Protein AF-A0A3P8W6M8-F1 (afdb_monomer)

pLDDT: mean 79.78, std 8.61, range [53.38, 90.19]

Secondary structure (DSSP, 8-state):
--TT-HHHHHHHHHHHH-S----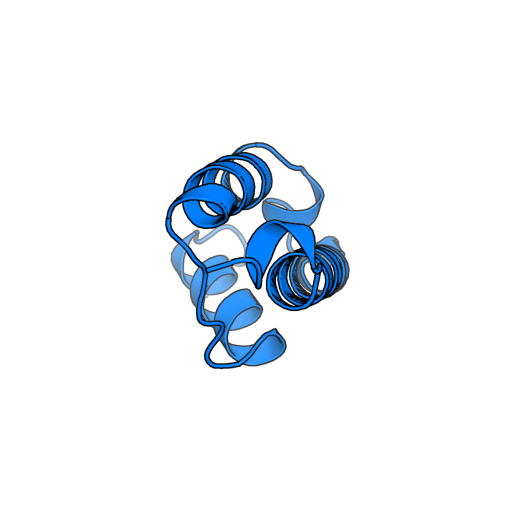HHHHHHHHHHHHH-GGGTSGGGHHHHHHHHHHHHTSHHHH--

Structure (mmCIF, N/CA/C/O backbone):
data_AF-A0A3P8W6M8-F1
#
_entry.id   AF-A0A3P8W6M8-F1
#
loop_
_atom_site.group_PDB
_atom_site.id
_atom_site.type_symbol
_atom_site.label_atom_id
_atom_site.label_alt_id
_atom_site.label_comp_id
_atom_site.label_asym_id
_atom_site.label_entity_id
_atom_site.label_seq_id
_atom_site.pdbx_PDB_ins_code
_atom_site.Cartn_x
_atom_site.Cartn_y
_atom_site.Cartn_z
_atom_site.occupancy
_atom_site.B_iso_or_equiv
_atom_site.auth_seq_id
_atom_site.auth_co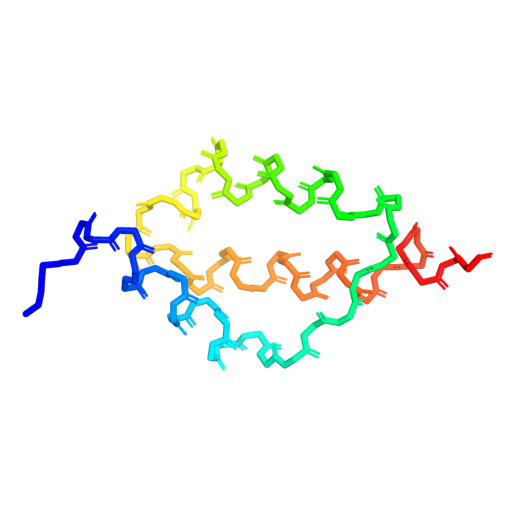mp_id
_atom_site.auth_asym_id
_atom_site.auth_atom_id
_atom_site.pdbx_PDB_model_num
ATOM 1 N N . MET A 1 1 ? 4.009 5.902 -22.145 1.00 53.38 1 MET A N 1
ATOM 2 C CA . MET A 1 1 ? 3.745 6.399 -20.773 1.00 53.38 1 MET A CA 1
ATOM 3 C C . MET A 1 1 ? 5.014 6.232 -19.959 1.00 53.38 1 MET A C 1
ATOM 5 O O . MET A 1 1 ? 5.602 5.160 -20.019 1.00 53.38 1 MET A O 1
ATOM 9 N N . ASN A 1 2 ? 5.474 7.279 -19.273 1.00 59.91 2 ASN A N 1
ATOM 10 C CA . ASN A 1 2 ? 6.745 7.254 -18.556 1.00 59.91 2 ASN A CA 1
ATOM 11 C C . ASN A 1 2 ? 6.588 6.444 -17.249 1.00 59.91 2 ASN A C 1
ATOM 13 O O . ASN A 1 2 ? 5.723 6.774 -16.443 1.00 59.91 2 ASN A O 1
ATOM 17 N N . PRO A 1 3 ? 7.391 5.404 -16.977 1.00 59.75 3 PRO A N 1
ATOM 18 C CA . PRO A 1 3 ? 7.284 4.616 -15.740 1.00 59.75 3 PRO A CA 1
ATOM 19 C C . PRO A 1 3 ? 7.622 5.409 -14.464 1.00 59.75 3 PRO A C 1
ATOM 21 O O . PRO A 1 3 ? 7.364 4.934 -13.361 1.00 59.75 3 PRO A O 1
ATOM 24 N N . ARG A 1 4 ? 8.172 6.624 -14.604 1.00 63.84 4 ARG A N 1
ATOM 25 C CA . ARG A 1 4 ? 8.374 7.590 -13.513 1.00 63.84 4 ARG A CA 1
ATOM 26 C C . ARG A 1 4 ? 7.129 8.407 -13.159 1.00 63.84 4 ARG A C 1
ATOM 28 O O . ARG A 1 4 ? 7.173 9.138 -12.174 1.00 63.84 4 ARG A O 1
ATOM 35 N N . ASP A 1 5 ? 6.036 8.297 -13.916 1.00 70.06 5 ASP A N 1
ATOM 36 C CA . ASP A 1 5 ? 4.806 9.014 -13.592 1.00 70.06 5 ASP A CA 1
ATOM 37 C C . ASP A 1 5 ? 4.193 8.490 -12.280 1.00 70.06 5 ASP A C 1
ATOM 39 O O . ASP A 1 5 ? 3.841 7.307 -12.189 1.00 70.06 5 ASP A O 1
ATOM 43 N N . PRO A 1 6 ? 3.946 9.362 -11.284 1.00 69.50 6 PRO A N 1
ATOM 44 C CA . PRO A 1 6 ? 3.239 8.987 -10.057 1.00 69.50 6 PRO A CA 1
ATOM 45 C C . PRO A 1 6 ? 1.845 8.412 -10.343 1.00 69.50 6 PRO A C 1
ATOM 47 O O . PRO A 1 6 ? 1.339 7.578 -9.596 1.00 69.50 6 PRO A O 1
ATOM 50 N N . ARG A 1 7 ? 1.238 8.825 -11.464 1.00 78.25 7 ARG A N 1
ATOM 51 C CA . ARG A 1 7 ? -0.066 8.345 -11.940 1.00 78.25 7 ARG A CA 1
ATOM 52 C C . ARG A 1 7 ? -0.026 6.891 -12.418 1.00 78.25 7 ARG A C 1
ATOM 54 O O . ARG A 1 7 ? -1.020 6.181 -12.282 1.00 78.25 7 ARG A O 1
ATOM 61 N N . TYR A 1 8 ? 1.103 6.440 -12.971 1.00 82.38 8 TYR A N 1
ATOM 62 C CA . TYR A 1 8 ? 1.280 5.053 -13.409 1.00 82.38 8 TYR A CA 1
ATOM 63 C C . TYR A 1 8 ? 1.401 4.119 -12.206 1.00 82.38 8 TYR A C 1
ATOM 65 O O . TYR A 1 8 ? 0.697 3.115 -12.114 1.00 82.38 8 TYR A O 1
ATOM 73 N N . ARG A 1 9 ? 2.234 4.513 -11.242 1.00 80.06 9 ARG A N 1
ATOM 74 C CA . ARG A 1 9 ? 2.378 3.858 -9.941 1.00 80.06 9 ARG A CA 1
ATOM 75 C C . ARG A 1 9 ? 1.042 3.689 -9.224 1.00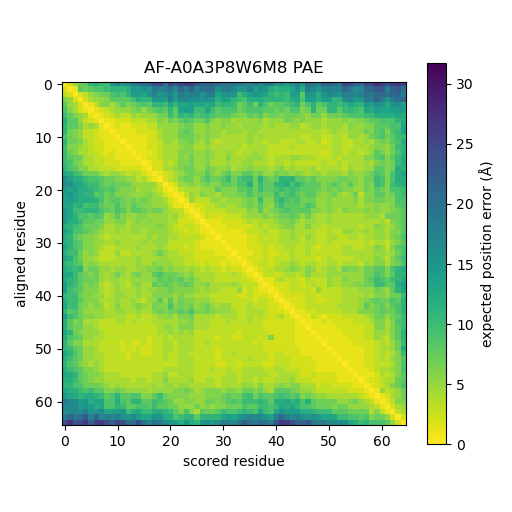 80.06 9 ARG A C 1
ATOM 77 O O . ARG A 1 9 ? 0.735 2.584 -8.788 1.00 80.06 9 ARG A O 1
ATOM 84 N N . ASP A 1 10 ? 0.252 4.759 -9.144 1.00 81.19 10 ASP A N 1
ATOM 85 C CA . ASP A 1 10 ? -1.049 4.739 -8.473 1.00 81.19 10 ASP A CA 1
ATOM 86 C C . ASP A 1 10 ? -2.019 3.758 -9.124 1.00 81.19 10 ASP A C 1
ATOM 88 O O . ASP A 1 10 ? -2.539 2.866 -8.455 1.00 81.19 10 ASP A O 1
ATOM 92 N N . LYS A 1 11 ? -2.171 3.833 -10.451 1.00 84.75 11 LYS A N 1
ATOM 93 C CA . LYS A 1 11 ? -2.998 2.881 -11.200 1.00 84.75 11 LYS A CA 1
ATOM 94 C C . LYS A 1 11 ? -2.547 1.441 -10.998 1.00 84.75 11 LYS A C 1
ATOM 96 O O . LYS A 1 11 ? -3.394 0.576 -10.795 1.00 84.75 11 LYS A O 1
ATOM 101 N N . LEU A 1 12 ? -1.243 1.179 -11.063 1.00 84.50 12 LEU A N 1
ATOM 102 C CA . LEU A 1 12 ? -0.71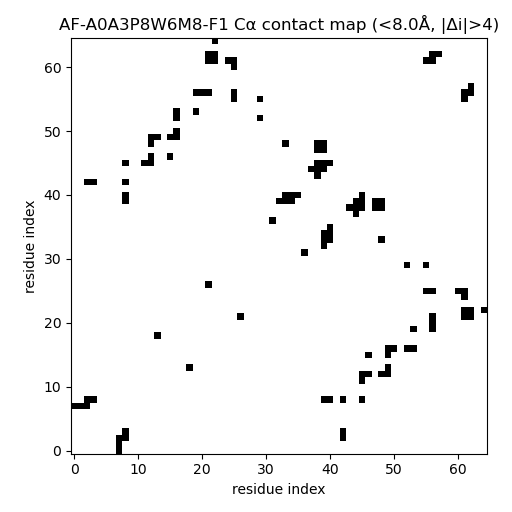2 -0.179 -11.011 1.00 84.50 12 LEU A CA 1
ATOM 103 C C . LEU A 1 12 ? -0.865 -0.784 -9.616 1.00 84.50 12 LEU A C 1
ATOM 105 O O . LEU A 1 12 ? -1.337 -1.909 -9.490 1.00 84.50 12 LEU A O 1
ATOM 109 N N . ILE A 1 13 ? -0.544 -0.022 -8.570 1.00 83.19 13 ILE A N 1
ATOM 110 C CA . ILE A 1 13 ? -0.742 -0.465 -7.189 1.00 83.19 13 ILE A CA 1
ATOM 111 C C . ILE A 1 13 ? -2.229 -0.690 -6.923 1.00 83.19 13 ILE A C 1
ATOM 113 O O . ILE A 1 13 ? -2.586 -1.767 -6.463 1.00 83.19 13 ILE A O 1
ATOM 117 N N . ARG A 1 14 ? -3.105 0.248 -7.304 1.00 83.88 14 ARG A N 1
ATOM 118 C CA . ARG A 1 14 ? -4.555 0.117 -7.097 1.00 83.88 14 ARG A CA 1
ATOM 119 C C . ARG A 1 14 ? -5.170 -1.047 -7.882 1.00 83.88 14 ARG A C 1
ATOM 121 O O . ARG A 1 14 ? -6.105 -1.678 -7.401 1.00 83.88 14 ARG A O 1
ATOM 128 N N . HIS A 1 15 ? -4.637 -1.357 -9.064 1.00 85.19 15 HIS A N 1
ATOM 129 C CA . HIS A 1 15 ? -5.037 -2.527 -9.846 1.00 85.19 15 HIS A CA 1
ATOM 130 C C . HIS A 1 15 ? -4.569 -3.842 -9.203 1.00 85.19 15 HIS A C 1
ATOM 132 O O . HIS A 1 15 ? -5.335 -4.797 -9.155 1.00 85.19 15 HIS A O 1
ATOM 138 N N . LEU A 1 16 ? -3.344 -3.886 -8.666 1.00 86.31 16 LEU A N 1
ATOM 139 C 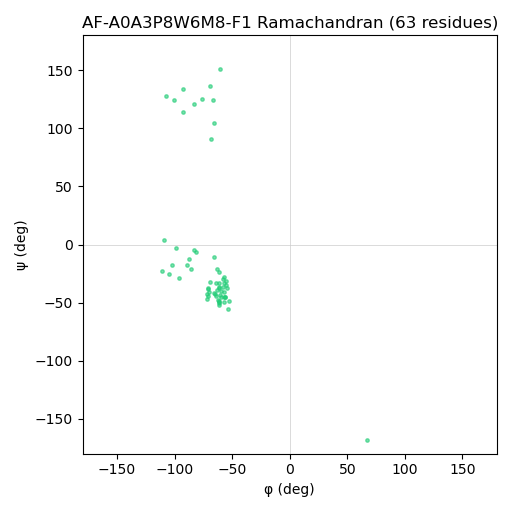CA . LEU A 1 16 ? -2.797 -5.073 -7.997 1.00 86.31 16 LEU A CA 1
ATOM 140 C C . LEU A 1 16 ? -3.453 -5.355 -6.643 1.00 86.31 16 LEU A C 1
ATOM 142 O O . LEU A 1 16 ? -3.611 -6.512 -6.267 1.00 86.31 16 LEU A O 1
ATOM 146 N N . THR A 1 17 ? -3.780 -4.310 -5.888 1.00 85.06 17 THR A N 1
ATOM 147 C CA . THR A 1 17 ? -4.383 -4.453 -4.561 1.00 85.06 17 THR A CA 1
ATOM 148 C C . THR A 1 17 ? -5.898 -4.605 -4.602 1.00 85.06 17 THR A C 1
ATOM 150 O O . THR A 1 17 ? -6.486 -5.062 -3.626 1.00 85.06 17 THR A O 1
ATOM 153 N N . GLY A 1 18 ? -6.537 -4.183 -5.696 1.00 83.38 18 GLY A N 1
ATOM 154 C CA . GLY A 1 18 ? -7.984 -4.026 -5.758 1.00 83.38 18 GLY A CA 1
ATOM 155 C C . GLY A 1 18 ? -8.492 -2.899 -4.842 1.00 83.38 18 GLY A C 1
ATOM 156 O O . GLY A 1 18 ? -7.699 -2.083 -4.349 1.00 83.38 18 GLY A O 1
ATOM 157 N N . PRO A 1 19 ? -9.817 -2.817 -4.621 1.00 75.44 19 PRO A N 1
ATOM 158 C CA . PRO A 1 19 ? -10.415 -1.857 -3.701 1.00 75.44 19 PRO A CA 1
ATOM 159 C C . PRO A 1 19 ? -10.043 -2.204 -2.252 1.00 75.44 19 PRO A C 1
ATOM 161 O O . PRO A 1 19 ? -10.735 -2.959 -1.577 1.00 75.44 19 PRO A O 1
ATOM 164 N N . LEU A 1 20 ? -8.934 -1.646 -1.763 1.00 72.44 20 LEU A N 1
ATOM 165 C CA . LEU A 1 20 ? -8.558 -1.755 -0.357 1.00 72.44 20 LEU A CA 1
ATOM 166 C C . LEU A 1 20 ? -9.288 -0.697 0.467 1.00 72.44 20 LEU A C 1
ATOM 168 O O . LEU A 1 20 ? -9.135 0.506 0.243 1.00 72.44 20 LEU A O 1
ATOM 172 N N . TYR A 1 21 ? -10.057 -1.158 1.449 1.00 70.00 21 TYR A N 1
ATOM 173 C CA . TYR A 1 21 ? -10.669 -0.295 2.447 1.00 70.00 21 TYR A CA 1
ATOM 174 C C . TYR A 1 21 ? -9.740 -0.205 3.658 1.00 70.00 21 TYR A C 1
ATOM 176 O O . TYR A 1 21 ? -9.492 -1.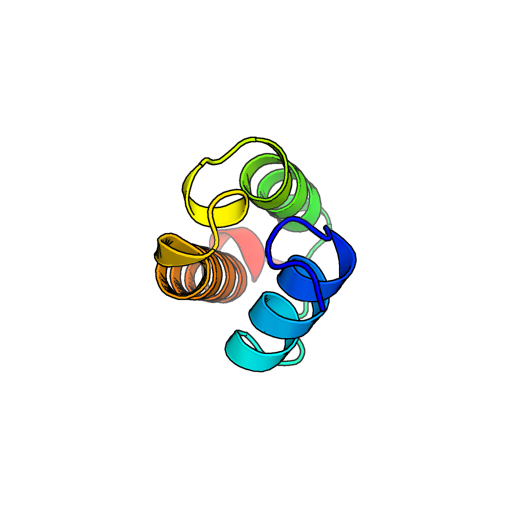198 4.337 1.00 70.00 21 TYR A O 1
ATOM 184 N N . PHE A 1 22 ? -9.192 0.982 3.916 1.00 72.69 22 PHE A N 1
ATOM 185 C CA . PHE A 1 22 ? -8.298 1.208 5.049 1.00 72.69 22 PHE A CA 1
ATOM 186 C C . PHE A 1 22 ? -9.002 2.018 6.132 1.00 72.69 22 PHE A C 1
ATOM 188 O O . PHE A 1 22 ? -9.471 3.129 5.874 1.00 72.69 22 PHE A O 1
ATOM 195 N N . SER A 1 23 ? -8.984 1.516 7.366 1.00 76.31 23 SER A N 1
ATOM 196 C CA . SER A 1 23 ? -9.371 2.298 8.541 1.00 76.31 23 SER A CA 1
ATOM 197 C C . SER A 1 23 ? -8.467 3.534 8.700 1.00 76.31 23 SER A C 1
ATOM 199 O O . SER A 1 23 ? -7.287 3.489 8.325 1.00 76.31 23 SER A O 1
ATOM 201 N N . PRO A 1 24 ? -8.954 4.639 9.296 1.00 80.00 24 PRO A N 1
ATOM 202 C CA . PRO A 1 24 ? -8.188 5.882 9.447 1.00 80.00 24 PRO A CA 1
ATOM 203 C C . PRO A 1 24 ? -6.829 5.680 10.133 1.00 80.00 24 PRO A C 1
ATOM 205 O O . PRO A 1 24 ? -5.831 6.272 9.714 1.00 80.00 24 PRO A O 1
ATOM 208 N N . LYS A 1 25 ? -6.774 4.778 11.128 1.00 76.38 25 LYS A N 1
ATOM 209 C CA . LYS A 1 25 ? -5.546 4.378 11.834 1.00 76.38 25 LYS A CA 1
ATOM 210 C C . LYS A 1 25 ? -4.469 3.863 10.870 1.00 76.38 25 LYS A C 1
ATOM 212 O O . LYS A 1 25 ? -3.322 4.301 10.941 1.00 76.38 25 LYS A O 1
ATOM 217 N N . CYS A 1 26 ? -4.837 3.013 9.909 1.00 80.81 26 CYS A N 1
ATOM 218 C CA . CYS A 1 26 ? -3.886 2.454 8.945 1.00 80.81 26 CYS A CA 1
ATOM 219 C C . CYS A 1 26 ? -3.698 3.274 7.678 1.00 80.81 26 CYS A C 1
ATOM 221 O O . CYS A 1 26 ? -2.661 3.149 7.028 1.00 80.81 26 CYS A O 1
ATOM 223 N N . ARG A 1 27 ? -4.613 4.194 7.365 1.00 82.56 27 ARG A N 1
ATOM 224 C CA . ARG A 1 27 ? -4.446 5.127 6.244 1.00 82.56 27 ARG A CA 1
ATOM 225 C C . ARG A 1 27 ? -3.213 6.024 6.419 1.00 82.56 27 ARG A C 1
ATOM 227 O O . ARG A 1 27 ? -2.537 6.327 5.438 1.00 82.56 27 ARG A O 1
ATOM 234 N N . LYS A 1 28 ? -2.856 6.388 7.660 1.00 84.12 28 LYS A N 1
ATOM 235 C CA . LYS A 1 28 ? -1.608 7.118 7.967 1.00 84.12 28 LYS A CA 1
ATOM 236 C C . LYS A 1 28 ? -0.364 6.288 7.631 1.00 84.12 28 LYS A C 1
ATOM 238 O O . LYS A 1 28 ? 0.572 6.798 7.015 1.00 84.12 28 LYS A O 1
ATOM 243 N N . GLN A 1 29 ? -0.365 5.008 8.001 1.00 82.44 29 GLN A N 1
ATOM 244 C CA . GLN A 1 29 ? 0.755 4.101 7.748 1.00 82.44 29 GLN A CA 1
ATOM 245 C C . GLN A 1 29 ? 0.882 3.744 6.265 1.00 82.44 29 GLN A C 1
ATOM 247 O O . GLN A 1 29 ? 1.993 3.744 5.735 1.00 82.44 29 GLN A O 1
ATOM 252 N N . PHE A 1 30 ? -0.254 3.554 5.588 1.00 85.00 30 PHE A N 1
ATOM 253 C CA . PHE A 1 30 ? -0.345 3.431 4.136 1.00 85.00 30 PHE A CA 1
ATOM 254 C C . PHE A 1 30 ? 0.313 4.626 3.447 1.00 85.00 30 PHE A C 1
ATOM 256 O O . PHE A 1 30 ? 1.237 4.434 2.666 1.00 85.00 30 PHE A O 1
ATOM 263 N N . ASN A 1 31 ? -0.101 5.857 3.773 1.00 85.00 31 ASN A N 1
ATOM 264 C CA . ASN A 1 31 ? 0.450 7.057 3.138 1.00 85.00 31 ASN A CA 1
ATOM 265 C C . ASN A 1 31 ? 1.961 7.171 3.366 1.00 85.00 31 ASN A C 1
ATOM 267 O O . ASN A 1 31 ? 2.710 7.503 2.448 1.00 85.00 31 ASN A O 1
ATOM 271 N N . ARG A 1 32 ? 2.427 6.836 4.576 1.00 86.50 32 ARG A N 1
ATOM 272 C CA . ARG A 1 32 ? 3.856 6.837 4.885 1.00 86.50 32 ARG A CA 1
ATOM 273 C C . ARG A 1 32 ? 4.616 5.839 4.012 1.00 86.50 32 ARG A C 1
ATOM 275 O O . ARG A 1 32 ? 5.574 6.258 3.373 1.00 86.50 32 ARG A O 1
ATOM 282 N N . LEU A 1 33 ? 4.187 4.576 3.946 1.00 85.00 33 LEU A N 1
ATOM 283 C CA . LEU A 1 33 ? 4.817 3.542 3.110 1.00 85.00 33 LEU A CA 1
ATOM 284 C C . LEU A 1 33 ? 4.753 3.905 1.622 1.00 85.00 33 LEU A C 1
ATOM 286 O O . LEU A 1 33 ? 5.763 3.908 0.926 1.00 85.00 33 LEU A O 1
ATOM 290 N N . TYR A 1 34 ? 3.575 4.292 1.143 1.00 84.12 34 TYR A N 1
ATOM 291 C CA . TYR A 1 34 ? 3.332 4.598 -0.260 1.00 84.12 34 TYR A CA 1
ATOM 292 C C . TYR A 1 34 ? 4.195 5.764 -0.767 1.00 84.12 34 TYR A C 1
ATOM 294 O O . TYR A 1 34 ? 4.673 5.727 -1.899 1.00 84.12 34 TYR A O 1
ATOM 302 N N . HIS A 1 35 ? 4.449 6.786 0.056 1.00 84.81 35 HIS A N 1
ATOM 303 C CA . HIS A 1 35 ? 5.258 7.943 -0.344 1.00 84.81 35 HIS A CA 1
ATOM 304 C C . HIS A 1 35 ? 6.739 7.861 0.057 1.00 84.81 35 HIS A C 1
ATOM 306 O O . HIS A 1 35 ? 7.564 8.421 -0.658 1.00 84.81 35 HIS A O 1
ATOM 312 N N . ASN A 1 36 ? 7.100 7.175 1.148 1.00 84.56 36 ASN A N 1
ATOM 313 C CA . ASN A 1 36 ? 8.486 7.150 1.646 1.00 84.56 36 ASN A CA 1
ATOM 314 C C . ASN A 1 36 ? 9.259 5.870 1.302 1.00 84.56 36 ASN A C 1
ATOM 316 O O . ASN A 1 36 ? 10.484 5.863 1.399 1.00 84.56 36 ASN A O 1
ATOM 320 N N . THR A 1 37 ? 8.594 4.776 0.924 1.00 84.19 37 THR A N 1
ATOM 321 C CA . THR A 1 37 ? 9.270 3.485 0.737 1.00 84.19 37 THR A CA 1
ATOM 322 C C . THR A 1 37 ? 9.710 3.277 -0.705 1.00 84.19 37 THR A C 1
ATOM 324 O O . THR A 1 37 ? 8.924 3.447 -1.636 1.00 84.19 37 THR A O 1
ATOM 327 N N . ARG A 1 38 ? 10.960 2.827 -0.889 1.00 84.12 38 ARG A N 1
ATOM 328 C CA . ARG A 1 38 ? 11.536 2.520 -2.211 1.00 84.12 38 ARG A CA 1
ATOM 329 C C . ARG A 1 38 ? 10.736 1.474 -2.984 1.00 84.12 38 ARG A C 1
ATOM 331 O O . ARG A 1 38 ? 10.565 1.620 -4.191 1.00 84.12 38 ARG A O 1
ATOM 338 N N . ASP A 1 39 ? 10.176 0.479 -2.299 1.00 82.06 39 ASP A N 1
ATOM 339 C CA . ASP A 1 39 ? 9.292 -0.519 -2.911 1.00 82.06 39 ASP A CA 1
ATOM 340 C C . ASP A 1 39 ? 8.072 0.108 -3.598 1.00 82.06 39 ASP A C 1
ATOM 342 O O . ASP A 1 39 ? 7.566 -0.417 -4.587 1.00 82.06 39 ASP A O 1
ATOM 346 N N . CYS A 1 40 ? 7.615 1.253 -3.089 1.00 79.69 40 CYS A N 1
ATOM 347 C CA . CYS A 1 40 ? 6.465 1.983 -3.598 1.00 79.69 40 CYS A CA 1
ATOM 348 C C . CYS A 1 40 ? 6.850 3.149 -4.517 1.00 79.69 40 CYS A C 1
ATOM 350 O O . CYS A 1 40 ? 5.954 3.796 -5.046 1.00 79.69 40 CYS A O 1
ATOM 352 N N . THR A 1 41 ? 8.137 3.450 -4.729 1.00 82.75 41 THR A N 1
ATOM 353 C CA . THR A 1 41 ? 8.598 4.515 -5.646 1.00 82.75 41 THR A CA 1
ATOM 354 C C . THR A 1 41 ? 9.310 3.977 -6.884 1.00 82.75 41 THR A C 1
ATOM 356 O O . THR A 1 41 ? 9.319 4.647 -7.914 1.00 82.75 41 THR A O 1
ATOM 359 N N . VAL A 1 42 ? 9.849 2.757 -6.828 1.00 85.75 42 VAL A N 1
ATOM 360 C CA . VAL A 1 42 ? 10.567 2.126 -7.940 1.00 85.75 42 VAL A CA 1
ATOM 361 C C . VAL A 1 42 ? 9.657 1.125 -8.670 1.00 85.75 42 VAL A C 1
ATOM 363 O O . VAL A 1 42 ? 9.187 0.171 -8.045 1.00 85.75 42 VAL A O 1
ATOM 366 N N . PRO A 1 43 ? 9.457 1.261 -9.996 1.00 80.81 43 PRO A N 1
ATOM 367 C CA . PRO A 1 43 ? 8.531 0.423 -10.766 1.00 80.81 43 PRO A CA 1
ATOM 368 C C . PRO A 1 43 ? 8.775 -1.083 -10.659 1.00 80.81 43 PRO A C 1
ATOM 370 O O . PRO A 1 43 ? 7.824 -1.862 -10.613 1.00 80.81 43 PRO A O 1
ATOM 373 N N . ALA A 1 44 ? 10.042 -1.494 -10.560 1.00 85.75 44 ALA A N 1
ATOM 374 C CA . ALA A 1 44 ? 10.427 -2.896 -10.407 1.00 85.75 44 ALA A CA 1
ATOM 375 C C . ALA A 1 44 ? 9.873 -3.542 -9.121 1.00 85.75 44 ALA A C 1
ATOM 377 O O . ALA A 1 44 ? 9.689 -4.757 -9.070 1.00 85.75 44 ALA A O 1
ATOM 378 N N . TYR A 1 45 ? 9.562 -2.741 -8.096 1.00 87.56 45 TYR A N 1
ATOM 379 C CA . TYR A 1 45 ? 9.147 -3.219 -6.777 1.00 87.56 45 TYR A CA 1
ATOM 380 C C . TYR A 1 45 ? 7.668 -2.967 -6.456 1.00 87.56 45 TYR A C 1
ATOM 382 O O . TYR A 1 45 ? 7.203 -3.363 -5.386 1.00 87.56 45 TYR A O 1
ATOM 390 N N . PHE A 1 46 ? 6.877 -2.420 -7.389 1.00 86.31 46 PHE A N 1
ATOM 391 C CA . PHE A 1 46 ? 5.452 -2.139 -7.152 1.00 86.31 46 PHE A CA 1
ATOM 392 C C . PHE A 1 46 ? 4.648 -3.377 -6.740 1.00 86.31 46 PHE A C 1
ATOM 394 O O . PHE A 1 46 ? 3.754 -3.272 -5.904 1.00 86.31 46 PHE A O 1
ATOM 401 N N . LYS A 1 47 ? 5.004 -4.569 -7.239 1.00 87.00 47 LYS A N 1
ATOM 402 C CA . LYS A 1 47 ? 4.395 -5.837 -6.796 1.00 87.00 47 LYS A CA 1
ATOM 403 C C . LYS A 1 47 ? 4.630 -6.115 -5.307 1.00 87.00 47 LYS A C 1
ATOM 405 O O . LYS A 1 47 ? 3.740 -6.622 -4.627 1.00 87.00 47 LYS A O 1
ATOM 410 N N . ARG A 1 48 ? 5.817 -5.777 -4.792 1.00 90.19 48 ARG A N 1
ATOM 411 C CA . ARG A 1 48 ? 6.165 -5.939 -3.376 1.00 90.19 48 ARG A CA 1
ATOM 412 C C . ARG A 1 48 ? 5.431 -4.914 -2.518 1.00 90.19 48 ARG A C 1
ATOM 414 O O . ARG A 1 48 ? 4.853 -5.293 -1.504 1.00 90.19 48 ARG A O 1
ATOM 421 N N . CYS A 1 49 ? 5.367 -3.663 -2.978 1.00 87.88 49 CYS A N 1
ATOM 422 C CA . CYS A 1 49 ? 4.552 -2.631 -2.340 1.00 87.88 49 CYS A CA 1
ATOM 423 C C . CYS A 1 49 ? 3.077 -3.050 -2.257 1.00 87.88 49 CYS A C 1
ATOM 425 O O . CYS A 1 49 ? 2.508 -3.034 -1.173 1.00 87.88 49 CYS A O 1
ATOM 427 N N . ALA A 1 50 ? 2.475 -3.515 -3.357 1.00 88.94 50 ALA A N 1
ATOM 428 C CA . ALA A 1 50 ? 1.088 -3.977 -3.362 1.00 88.94 50 ALA A CA 1
ATOM 429 C C . ALA A 1 50 ? 0.848 -5.094 -2.332 1.00 88.94 50 ALA A C 1
ATOM 431 O O . ALA A 1 50 ? -0.090 -5.001 -1.546 1.00 88.94 50 ALA A O 1
ATOM 432 N N . ARG A 1 51 ? 1.739 -6.095 -2.248 1.00 89.75 51 ARG A N 1
ATOM 433 C CA . ARG A 1 51 ? 1.649 -7.145 -1.216 1.00 89.75 51 ARG A CA 1
ATOM 434 C C . ARG A 1 51 ? 1.706 -6.588 0.207 1.00 89.75 51 ARG A C 1
ATOM 436 O O . ARG A 1 51 ? 0.889 -6.992 1.028 1.00 89.75 51 ARG A O 1
ATOM 443 N N . LEU A 1 52 ? 2.627 -5.663 0.490 1.00 87.25 52 LEU A N 1
ATOM 444 C CA . LEU A 1 52 ? 2.728 -5.016 1.804 1.00 87.25 52 LEU A CA 1
ATOM 445 C C . LEU A 1 52 ? 1.446 -4.253 2.151 1.00 87.25 52 LEU A C 1
ATOM 447 O O . LEU A 1 52 ? 0.951 -4.358 3.269 1.00 87.25 52 LEU A O 1
ATOM 451 N N . LEU A 1 53 ? 0.888 -3.517 1.189 1.00 86.00 53 LEU A N 1
ATOM 452 C CA . LEU A 1 53 ? -0.337 -2.740 1.380 1.00 86.00 53 LEU A CA 1
ATOM 453 C C . LEU A 1 53 ? -1.548 -3.647 1.625 1.00 86.00 53 LEU A C 1
ATOM 455 O O . LEU A 1 53 ? -2.332 -3.373 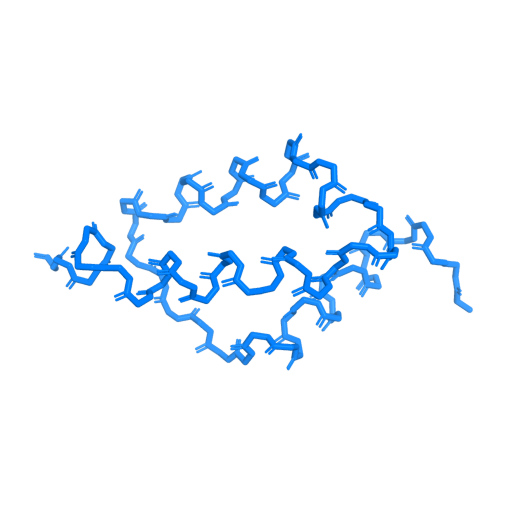2.531 1.00 86.00 53 LEU A O 1
ATOM 459 N N . THR A 1 54 ? -1.666 -4.751 0.886 1.00 87.12 54 THR A N 1
ATOM 460 C CA . THR A 1 54 ? -2.711 -5.761 1.102 1.00 87.12 54 THR A CA 1
ATOM 461 C C . THR A 1 54 ? -2.562 -6.448 2.461 1.00 87.12 54 THR A C 1
ATOM 463 O O . THR A 1 54 ? -3.550 -6.629 3.166 1.00 87.12 54 THR A O 1
ATOM 466 N N . GLN A 1 55 ? -1.340 -6.797 2.877 1.00 86.19 55 GLN A N 1
ATOM 467 C CA . GLN A 1 55 ? -1.094 -7.359 4.211 1.00 86.19 55 GLN A CA 1
ATOM 468 C C . GLN A 1 55 ? -1.439 -6.372 5.325 1.00 86.19 55 GLN A C 1
ATOM 470 O O . GLN A 1 55 ? -2.006 -6.778 6.333 1.00 86.19 55 GLN A O 1
ATOM 475 N N . LEU A 1 56 ? -1.135 -5.085 5.141 1.00 83.44 56 LEU A N 1
ATOM 476 C CA . LEU A 1 56 ? -1.558 -4.042 6.069 1.00 83.44 56 LEU A CA 1
ATOM 477 C C . LEU A 1 56 ? -3.079 -3.958 6.140 1.00 83.44 56 LEU A C 1
ATOM 479 O O . LEU A 1 56 ? -3.615 -3.996 7.236 1.00 83.44 56 LEU A O 1
ATOM 483 N N . ALA A 1 57 ? -3.778 -3.906 5.007 1.00 82.69 57 ALA A N 1
ATOM 484 C CA . ALA A 1 57 ? -5.241 -3.846 4.995 1.00 82.69 57 ALA A CA 1
ATOM 485 C C . ALA A 1 57 ? -5.889 -5.029 5.734 1.00 82.69 57 ALA A C 1
ATOM 487 O O . ALA A 1 57 ? -6.829 -4.834 6.498 1.00 82.69 57 ALA A O 1
ATOM 488 N N . ASN A 1 58 ? -5.340 -6.233 5.552 1.00 82.06 58 ASN A N 1
ATOM 489 C CA . ASN A 1 58 ? -5.802 -7.453 6.216 1.00 82.06 58 ASN A CA 1
ATOM 490 C C . ASN A 1 58 ? -5.243 -7.633 7.635 1.00 82.06 58 ASN A C 1
ATOM 492 O O . ASN A 1 58 ? -5.594 -8.593 8.315 1.00 82.06 58 ASN A O 1
ATOM 496 N N . SER A 1 59 ? -4.348 -6.755 8.090 1.00 83.19 59 SER A N 1
ATOM 497 C CA . SER A 1 59 ? -3.766 -6.872 9.420 1.00 83.19 59 SER A CA 1
ATOM 498 C C . SER A 1 59 ? -4.841 -6.587 10.469 1.00 83.19 59 SER A C 1
ATOM 500 O O . SER A 1 59 ? -5.539 -5.578 10.327 1.00 83.19 59 SER A O 1
ATOM 502 N N . PRO A 1 60 ? -4.935 -7.380 11.555 1.00 76.81 60 PRO A N 1
ATOM 503 C CA . PRO A 1 60 ? -5.898 -7.146 12.634 1.00 76.81 60 PRO A CA 1
ATOM 504 C C . PRO A 1 60 ? -5.759 -5.739 13.227 1.00 76.81 60 PRO A C 1
ATOM 506 O O . PRO A 1 60 ? -6.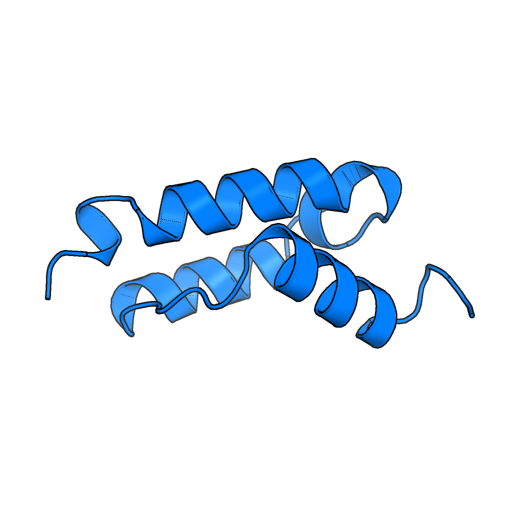752 -5.109 13.549 1.00 76.81 60 PRO 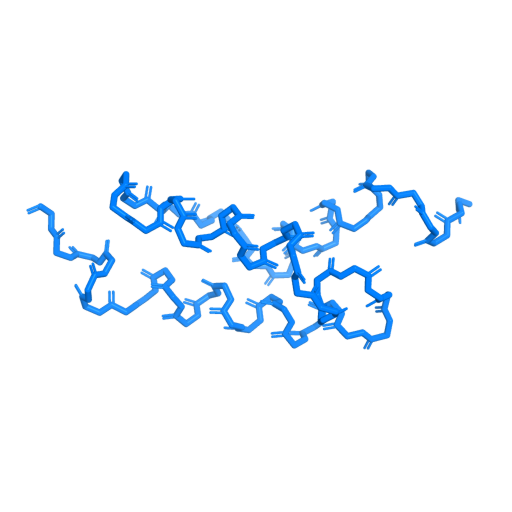A O 1
ATOM 509 N N . ARG A 1 61 ? -4.547 -5.165 13.233 1.00 73.44 61 ARG A N 1
ATOM 510 C CA . ARG A 1 61 ? -4.295 -3.773 13.656 1.00 73.44 61 ARG A CA 1
ATOM 511 C C . ARG A 1 61 ? -4.977 -2.706 12.790 1.00 73.44 61 ARG A C 1
ATOM 513 O O . ARG A 1 61 ? -5.116 -1.565 13.224 1.00 73.44 61 ARG A O 1
ATOM 520 N N . CYS A 1 62 ? -5.341 -3.050 11.558 1.00 71.69 62 CYS A N 1
ATOM 521 C CA . CYS A 1 62 ? -6.016 -2.173 10.603 1.00 71.69 62 CYS A CA 1
ATOM 522 C C . CYS A 1 62 ? -7.504 -2.496 10.442 1.00 71.69 62 CYS A C 1
ATOM 524 O O . CYS A 1 62 ? -8.270 -1.607 10.069 1.00 71.69 62 CYS A O 1
ATOM 526 N N . THR A 1 63 ? -7.902 -3.741 10.713 1.00 65.31 63 THR A N 1
ATOM 527 C CA . THR A 1 63 ? -9.301 -4.201 10.724 1.00 65.31 63 THR A CA 1
ATOM 528 C C . THR A 1 63 ? -9.985 -4.012 12.076 1.00 65.31 63 THR A C 1
ATOM 530 O O . THR A 1 63 ? -11.209 -4.081 12.132 1.00 65.31 63 THR A O 1
ATOM 533 N N . GLU A 1 64 ? -9.232 -3.718 13.140 1.00 61.16 64 GLU A N 1
ATOM 534 C CA . GLU A 1 64 ? -9.778 -3.299 14.431 1.00 61.16 64 GLU A CA 1
ATOM 535 C C . GLU A 1 64 ? -10.473 -1.938 14.270 1.00 61.16 64 GLU A C 1
ATOM 537 O O . GLU A 1 64 ? -9.831 -0.900 14.052 1.00 61.16 64 GLU A O 1
ATOM 542 N N . ARG A 1 65 ? -11.805 -2.002 14.257 1.00 54.06 65 ARG A N 1
ATOM 543 C CA . ARG A 1 65 ? -12.732 -0.908 13.966 1.00 54.06 65 ARG A CA 1
ATOM 544 C C . ARG A 1 65 ? -12.861 0.036 15.154 1.00 54.06 65 ARG A C 1
ATOM 546 O O . ARG A 1 65 ? -12.997 -0.473 16.285 1.00 54.06 65 ARG A O 1
#

Mean predicted aligned error: 6.04 Å

Nearest PDB structures (foldseek):
  7nwz-assembly2_C  TM=9.463E-01  e=1.674E-05  Homo sapiens
  7mzx-assembly1_A  TM=8.493E-01  e=7.303E-06  Homo sapiens
  7nx0-assembly1_A  TM=9.431E-01  e=2.535E-05  Homo sapiens
  7n00-assembly1_D  TM=9.469E-01  e=5.477E-05  Homo sapiens
  7mzz-assembly1_A  TM=8.509E-01  e=3.213E-05  Homo sapiens

Organism: Cynoglossus semilaevis (NCBI:txid244447)

Foldseek 3Di:
DDLQDPVVLVVVLCVLQPPQDWDPQCVVVLVCCCPPPPLNRPSVNSNVNSVVVNCSSVPCSGVVD

InterPro domains:
  IPR029364 ALK and LTK ligand 1/2 [PF15129] (3-64)
  IPR029364 ALK and LTK ligand 1/2 [PTHR28676] (2-64)

Radius of gyration: 11.68 Å; Cα contacts (8 Å, |Δi|>4): 64; chains: 1; bounding box: 24×16×35 Å

Sequence (65 aa):
MNPRDPRYRDKLIRHLTGPLYFSPKCRKQFNRLYHNTRDCTVPAYFKRCARLLTQLANSPRCTER

Solvent-accessible surface area (backbone atoms only — not comparable to full-atom values): 3752 Å² total; per-residue (Å²): 134,64,81,83,38,69,68,51,53,50,53,51,34,46,64,71,48,44,94,73,75,62,39,76,81,36,43,56,54,49,52,48,44,53,72,71,32,63,40,47,71,39,72,92,30,34,70,57,32,24,52,52,51,47,51,46,46,71,27,65,88,26,61,64,124